Protein AF-A0A0U2P4V0-F1 (afdb_monomer)

Structure (mmCIF, N/CA/C/O backbone):
data_AF-A0A0U2P4V0-F1
#
_entry.id   AF-A0A0U2P4V0-F1
#
loop_
_atom_site.group_PDB
_atom_site.id
_atom_site.type_symbol
_atom_site.label_atom_id
_atom_site.label_alt_id
_atom_site.label_comp_id
_atom_site.label_asym_id
_atom_site.label_entity_id
_atom_site.label_seq_id
_atom_site.pdbx_PDB_ins_code
_atom_site.Cartn_x
_atom_site.Cartn_y
_atom_site.Cartn_z
_atom_site.occupancy
_atom_site.B_iso_or_equiv
_atom_site.auth_seq_id
_atom_site.auth_comp_id
_atom_site.auth_asym_id
_atom_site.auth_atom_id
_atom_site.pdbx_PDB_model_num
ATOM 1 N N . MET A 1 1 ? -5.684 -19.563 9.524 1.00 53.50 1 MET A N 1
ATOM 2 C CA . MET A 1 1 ? -5.231 -19.656 8.116 1.00 53.50 1 MET A CA 1
ATOM 3 C C . MET A 1 1 ? -5.625 -18.441 7.272 1.00 53.50 1 MET A C 1
ATOM 5 O O . MET A 1 1 ? -4.747 -17.928 6.598 1.00 53.50 1 MET A O 1
ATOM 9 N N . GLY A 1 2 ? -6.859 -17.916 7.355 1.00 62.72 2 GLY A N 1
ATOM 10 C CA . GLY A 1 2 ? -7.307 -16.771 6.532 1.00 62.72 2 GLY A CA 1
ATOM 11 C C . GLY A 1 2 ? -6.421 -15.515 6.586 1.00 62.72 2 GLY A C 1
ATOM 12 O O . GLY A 1 2 ? -6.009 -15.028 5.543 1.00 62.72 2 GLY A O 1
ATOM 13 N N . ASN A 1 3 ? -6.034 -15.038 7.777 1.00 75.50 3 ASN A N 1
ATOM 14 C CA . ASN A 1 3 ? -5.228 -13.809 7.895 1.00 75.50 3 ASN A CA 1
ATOM 15 C C . ASN A 1 3 ? -3.826 -13.910 7.274 1.00 75.50 3 ASN A C 1
ATOM 17 O O . ASN A 1 3 ? -3.293 -12.904 6.823 1.00 75.50 3 ASN A O 1
ATOM 21 N N . PHE A 1 4 ? -3.230 -15.105 7.235 1.00 82.06 4 PHE A N 1
ATOM 22 C CA . PHE A 1 4 ? -1.896 -15.286 6.658 1.00 82.06 4 PHE A CA 1
ATOM 23 C C . PHE A 1 4 ? -1.930 -15.189 5.130 1.00 82.06 4 PHE A C 1
ATOM 25 O O . PHE A 1 4 ? -1.082 -14.531 4.537 1.00 82.06 4 PHE A O 1
ATOM 32 N N . LEU A 1 5 ? -2.953 -15.781 4.503 1.00 86.56 5 LEU A N 1
ATOM 33 C CA . LEU A 1 5 ? -3.157 -15.692 3.057 1.00 86.56 5 LEU A CA 1
ATOM 34 C C . LEU A 1 5 ? -3.356 -14.234 2.617 1.00 86.56 5 LEU A C 1
ATOM 36 O O . LEU A 1 5 ? -2.804 -13.820 1.605 1.00 86.56 5 LEU A O 1
ATOM 40 N N . LEU A 1 6 ? -4.091 -13.446 3.410 1.00 87.75 6 LEU A N 1
ATOM 41 C CA . LEU A 1 6 ? -4.338 -12.037 3.106 1.00 87.75 6 LEU A CA 1
ATOM 42 C C . LEU A 1 6 ? -3.050 -11.206 3.092 1.00 87.75 6 LEU A C 1
ATOM 44 O O . LEU A 1 6 ? -2.845 -10.393 2.190 1.00 87.75 6 LEU A O 1
ATOM 48 N N . ILE A 1 7 ? -2.177 -11.435 4.075 1.00 88.19 7 ILE A N 1
ATOM 49 C CA . ILE A 1 7 ? -0.869 -10.779 4.150 1.00 88.19 7 ILE A CA 1
ATOM 50 C C . ILE A 1 7 ? -0.006 -11.210 2.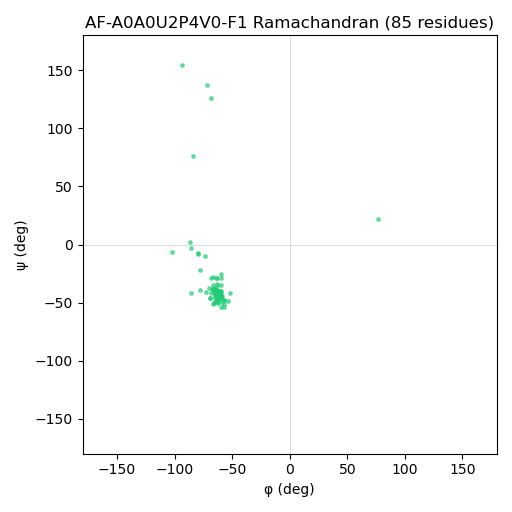963 1.00 88.19 7 ILE A C 1
ATOM 52 O O . ILE A 1 7 ? 0.569 -10.357 2.295 1.00 88.19 7 ILE A O 1
ATOM 56 N N . LEU A 1 8 ? 0.029 -12.512 2.658 1.00 92.75 8 LEU A N 1
ATOM 57 C CA . LEU A 1 8 ? 0.802 -13.051 1.541 1.00 92.75 8 LEU A CA 1
ATOM 58 C C . LEU A 1 8 ? 0.394 -12.410 0.208 1.00 92.75 8 LEU A C 1
ATOM 60 O O . LEU A 1 8 ? 1.256 -11.963 -0.541 1.00 92.75 8 LEU A O 1
ATOM 64 N N . VAL A 1 9 ? -0.910 -12.321 -0.068 1.00 94.12 9 VAL A N 1
ATOM 65 C CA . VAL A 1 9 ? -1.428 -11.677 -1.285 1.00 94.12 9 VAL A CA 1
ATOM 66 C C . VAL A 1 9 ? -1.019 -10.204 -1.333 1.00 94.12 9 VAL A C 1
ATOM 68 O O . VAL A 1 9 ? -0.521 -9.753 -2.360 1.00 94.12 9 VAL A O 1
ATOM 71 N N . GLY A 1 10 ? -1.130 -9.473 -0.218 1.00 93.00 10 GLY A N 1
ATOM 72 C CA . GLY A 1 10 ? -0.661 -8.086 -0.138 1.00 93.00 10 GLY A CA 1
ATOM 73 C C . GLY A 1 10 ? 0.833 -7.945 -0.449 1.00 93.00 10 GLY A C 1
ATOM 74 O O . GLY A 1 10 ? 1.219 -7.084 -1.237 1.00 93.00 10 GLY A O 1
ATOM 75 N N . CYS A 1 11 ? 1.671 -8.829 0.101 1.00 93.88 11 CYS A N 1
ATOM 76 C CA . CYS A 1 11 ? 3.106 -8.859 -0.186 1.00 93.88 11 CYS A CA 1
ATOM 77 C C . CYS A 1 11 ? 3.397 -9.150 -1.663 1.00 93.88 11 CYS A C 1
ATOM 79 O O . CYS A 1 11 ? 4.247 -8.489 -2.249 1.00 93.88 11 CYS A O 1
ATOM 81 N N . VAL A 1 12 ? 2.687 -10.101 -2.280 1.00 96.44 12 VAL A N 1
ATOM 82 C CA . VAL A 1 12 ? 2.854 -10.426 -3.706 1.00 96.44 12 VAL A CA 1
ATOM 83 C C . VAL A 1 12 ? 2.509 -9.223 -4.585 1.00 96.44 12 VAL A C 1
ATOM 85 O O . VAL A 1 12 ? 3.282 -8.890 -5.479 1.00 96.44 12 VAL A O 1
ATOM 88 N N . ILE A 1 13 ? 1.398 -8.533 -4.308 1.00 96.06 13 ILE A N 1
ATOM 89 C CA . ILE A 1 13 ? 1.006 -7.329 -5.057 1.00 96.06 13 ILE A CA 1
ATOM 90 C C . ILE A 1 13 ? 2.072 -6.230 -4.895 1.00 96.06 13 ILE A C 1
ATOM 92 O O . ILE A 1 13 ? 2.459 -5.605 -5.879 1.00 96.06 13 ILE A O 1
ATOM 96 N N . PHE A 1 14 ? 2.598 -6.023 -3.683 1.00 93.94 14 PHE A N 1
ATOM 97 C CA . PHE A 1 14 ? 3.648 -5.028 -3.445 1.00 93.94 14 PHE A CA 1
ATOM 98 C C . PHE A 1 14 ? 4.961 -5.361 -4.173 1.00 93.94 14 PHE A C 1
ATOM 100 O O . PHE A 1 14 ? 5.580 -4.482 -4.767 1.00 93.94 14 PHE A O 1
ATOM 107 N N . ILE A 1 15 ? 5.374 -6.632 -4.183 1.00 94.56 15 ILE A N 1
ATOM 108 C CA . ILE A 1 15 ? 6.565 -7.081 -4.922 1.00 94.56 15 ILE A CA 1
ATOM 109 C C . ILE A 1 15 ? 6.380 -6.868 -6.428 1.00 94.56 15 ILE A C 1
ATOM 111 O O . ILE A 1 15 ? 7.306 -6.402 -7.091 1.00 94.56 15 ILE A O 1
ATOM 115 N N . LEU A 1 16 ? 5.193 -7.164 -6.970 1.00 95.81 16 LEU A N 1
ATOM 116 C CA . LEU A 1 16 ? 4.879 -6.897 -8.376 1.00 95.81 16 LEU A CA 1
ATOM 117 C C . LEU A 1 16 ? 4.971 -5.403 -8.700 1.00 95.81 16 LEU A C 1
ATOM 119 O O . LEU A 1 16 ? 5.562 -5.052 -9.716 1.00 95.81 16 LEU A O 1
ATOM 123 N N . PHE A 1 17 ? 4.460 -4.536 -7.820 1.00 95.94 17 PHE A N 1
ATOM 124 C CA . PHE A 1 17 ? 4.586 -3.084 -7.968 1.00 95.94 17 PHE A CA 1
ATOM 125 C C . PHE A 1 17 ? 6.056 -2.656 -8.071 1.00 95.94 17 PHE A C 1
ATOM 127 O O . PHE A 1 17 ? 6.434 -2.016 -9.049 1.00 95.94 17 PHE A O 1
ATOM 134 N N . VAL A 1 18 ? 6.892 -3.061 -7.108 1.00 93.50 18 VAL A N 1
ATOM 135 C CA . VAL A 1 18 ? 8.326 -2.721 -7.090 1.00 93.50 18 VAL A CA 1
ATOM 136 C C . VAL A 1 18 ? 9.038 -3.261 -8.331 1.00 93.50 18 VAL A C 1
ATOM 138 O O . VAL A 1 18 ? 9.867 -2.572 -8.915 1.00 93.50 18 VAL A O 1
ATOM 141 N N . THR A 1 19 ? 8.689 -4.474 -8.765 1.00 94.25 19 THR A N 1
ATOM 142 C CA . THR A 1 19 ? 9.283 -5.107 -9.949 1.00 94.25 19 THR A CA 1
ATOM 143 C C . THR A 1 19 ? 8.942 -4.330 -11.219 1.00 94.25 19 THR A C 1
ATOM 145 O O . THR A 1 19 ? 9.836 -4.003 -11.993 1.00 94.25 19 THR A O 1
ATOM 148 N N . PHE A 1 20 ? 7.666 -3.998 -11.433 1.00 95.19 20 PHE A N 1
ATOM 149 C CA . PHE A 1 20 ? 7.246 -3.218 -12.599 1.00 95.19 20 PHE A CA 1
ATOM 150 C C . PHE A 1 20 ? 7.849 -1.822 -12.608 1.00 95.19 20 PHE A C 1
ATOM 152 O O . PHE A 1 20 ? 8.311 -1.381 -13.657 1.00 95.19 20 PHE A O 1
ATOM 159 N N . LEU A 1 21 ? 7.926 -1.178 -11.444 1.00 93.69 21 LEU A N 1
ATOM 160 C CA . LEU A 1 21 ? 8.563 0.123 -11.323 1.00 93.69 21 LEU A CA 1
ATOM 161 C C . LEU A 1 21 ? 10.062 0.054 -11.663 1.00 93.69 21 LEU A C 1
ATOM 163 O O . LEU A 1 21 ? 10.547 0.863 -12.443 1.00 93.69 21 LEU A O 1
ATOM 167 N N . HIS A 1 22 ? 10.783 -0.953 -11.159 1.00 93.69 22 HIS A N 1
ATOM 168 C CA . HIS A 1 22 ? 12.213 -1.129 -11.437 1.00 93.69 22 HIS A CA 1
ATOM 169 C C . HIS A 1 22 ? 12.518 -1.377 -12.924 1.00 93.69 22 HIS A C 1
ATOM 171 O O . HIS A 1 22 ? 13.544 -0.930 -13.430 1.00 93.69 22 HIS A O 1
ATOM 177 N N . PHE A 1 23 ? 11.631 -2.073 -13.641 1.00 94.81 23 PHE A N 1
ATOM 178 C CA . PHE A 1 23 ? 11.781 -2.322 -15.079 1.00 94.81 23 PHE A CA 1
ATOM 179 C C . PHE A 1 23 ? 11.208 -1.205 -15.974 1.00 94.81 23 PHE A C 1
ATOM 181 O O . PHE A 1 23 ? 11.262 -1.341 -17.196 1.00 94.81 23 PHE A O 1
ATOM 188 N N . GLY A 1 24 ? 10.680 -0.114 -15.403 1.00 91.75 24 GLY A N 1
ATOM 189 C CA . GLY A 1 24 ? 10.144 1.027 -16.158 1.00 91.75 24 GLY A CA 1
ATOM 190 C C . GLY A 1 24 ? 8.760 0.798 -16.782 1.00 91.75 24 GLY A C 1
ATOM 191 O O . GLY A 1 24 ? 8.398 1.458 -17.754 1.00 91.75 24 GLY A O 1
ATOM 192 N N . TYR A 1 25 ? 7.980 -0.152 -16.259 1.00 94.88 25 TYR A N 1
ATOM 193 C CA . TYR A 1 25 ? 6.591 -0.384 -16.663 1.00 94.88 25 TYR A CA 1
ATOM 194 C C . TYR A 1 25 ? 5.651 0.560 -15.893 1.00 94.88 25 TYR A C 1
ATOM 196 O O . TYR A 1 25 ? 4.992 0.171 -14.924 1.00 94.88 25 TYR A O 1
ATOM 204 N N . ASP A 1 26 ? 5.624 1.835 -16.291 1.00 90.62 26 ASP A N 1
ATOM 205 C CA . ASP A 1 26 ? 4.932 2.909 -15.560 1.00 90.62 26 ASP A CA 1
ATOM 206 C C . ASP A 1 26 ? 3.420 2.674 -15.427 1.00 90.62 26 ASP A C 1
ATOM 208 O O . ASP A 1 26 ? 2.844 2.848 -14.351 1.00 90.62 26 ASP A O 1
ATOM 212 N N . ILE A 1 27 ? 2.759 2.242 -16.5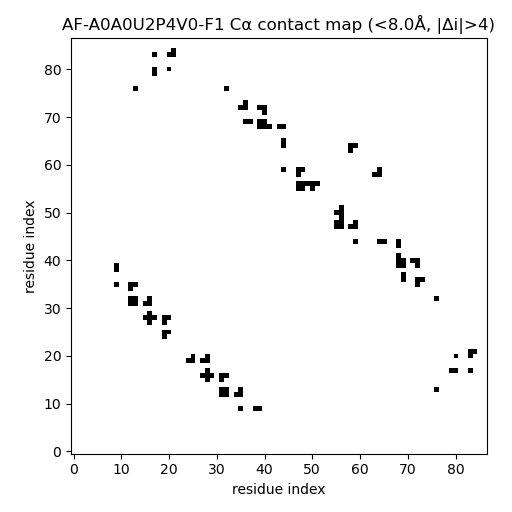04 1.00 94.75 27 ILE A N 1
ATOM 213 C CA . ILE A 1 27 ? 1.303 2.039 -16.505 1.00 94.75 27 ILE A CA 1
ATOM 214 C C . ILE A 1 27 ? 0.944 0.841 -15.621 1.00 94.75 27 ILE A C 1
ATOM 216 O O . ILE A 1 27 ? 0.034 0.918 -14.794 1.00 94.75 27 ILE A O 1
ATOM 220 N N . GLU A 1 28 ? 1.671 -0.263 -15.762 1.00 95.19 28 GLU A N 1
ATOM 221 C CA . GLU A 1 28 ? 1.469 -1.487 -14.998 1.00 95.19 28 GLU A CA 1
ATOM 222 C C . GLU A 1 28 ? 1.751 -1.259 -13.513 1.00 95.19 28 GLU A C 1
ATOM 224 O O . GLU A 1 28 ? 0.969 -1.698 -12.667 1.00 95.19 28 GLU A O 1
ATOM 229 N N . SER A 1 29 ? 2.821 -0.530 -13.181 1.00 93.31 29 SER A N 1
ATOM 230 C CA . SER A 1 29 ? 3.137 -0.181 -11.795 1.00 93.31 29 SER A CA 1
ATOM 231 C C . SER A 1 29 ? 2.026 0.667 -11.167 1.00 93.31 29 SER A C 1
ATOM 233 O O . SER A 1 29 ? 1.605 0.380 -10.045 1.00 93.31 29 SER A O 1
ATOM 235 N N . LEU A 1 30 ? 1.451 1.623 -11.906 1.00 94.19 30 LEU A N 1
ATOM 236 C CA . LEU A 1 30 ? 0.328 2.437 -11.439 1.00 94.19 30 LEU A CA 1
ATOM 237 C C . LEU A 1 30 ? -0.939 1.598 -11.212 1.00 94.19 30 LEU A C 1
ATOM 239 O O . LEU A 1 30 ? -1.616 1.757 -10.192 1.00 94.19 30 LEU A O 1
ATOM 243 N N . VAL A 1 31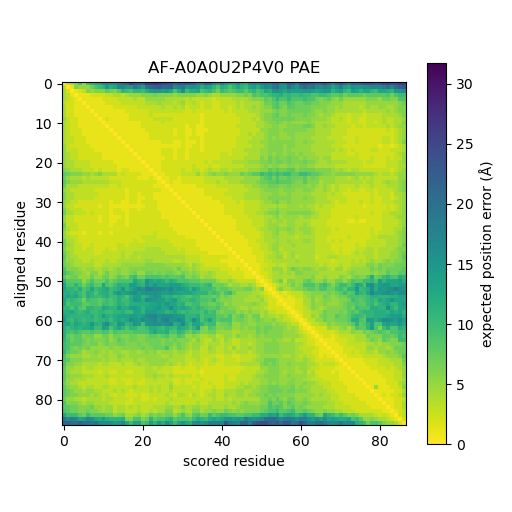 ? -1.243 0.663 -12.118 1.00 96.56 31 VAL A N 1
ATOM 244 C CA . VAL A 1 31 ? -2.378 -0.263 -11.964 1.00 96.56 31 VAL A CA 1
ATOM 245 C C . VAL A 1 31 ? -2.194 -1.150 -10.732 1.00 96.56 31 VAL A C 1
ATOM 247 O O . VAL A 1 31 ? -3.110 -1.262 -9.912 1.00 96.56 31 VAL A O 1
ATOM 250 N N . VAL A 1 32 ? -1.013 -1.750 -10.556 1.00 96.25 32 VAL A N 1
ATOM 251 C CA . VAL A 1 32 ? -0.724 -2.619 -9.404 1.00 96.25 32 VAL A CA 1
ATOM 252 C C . VAL A 1 32 ? -0.731 -1.828 -8.094 1.00 96.25 32 VAL A C 1
ATOM 254 O O . VAL A 1 32 ? -1.276 -2.312 -7.101 1.00 96.25 32 VAL A O 1
ATOM 257 N N . ALA A 1 33 ? -0.221 -0.594 -8.086 1.00 94.06 33 ALA A N 1
ATOM 258 C CA . ALA A 1 33 ? -0.314 0.307 -6.939 1.00 94.06 33 ALA A CA 1
ATOM 259 C C . ALA A 1 33 ? -1.774 0.598 -6.554 1.00 94.06 33 ALA A C 1
ATOM 261 O O . ALA A 1 33 ? -2.132 0.519 -5.377 1.00 94.06 33 ALA A O 1
ATOM 262 N N . GLY A 1 34 ? -2.640 0.867 -7.536 1.00 95.06 34 GLY A N 1
ATOM 263 C CA . G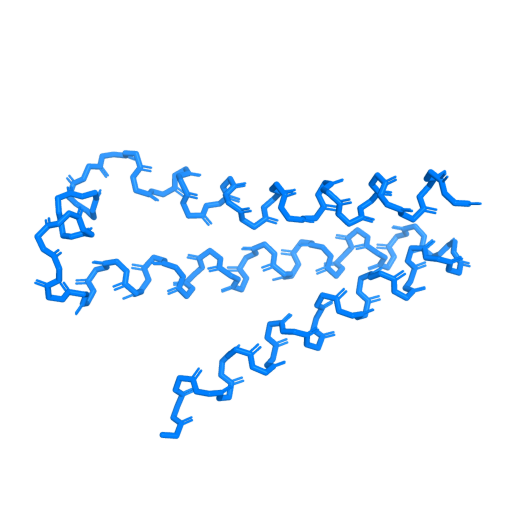LY A 1 34 ? -4.074 1.054 -7.307 1.00 95.06 34 GLY A CA 1
ATOM 264 C C . GLY A 1 34 ? -4.736 -0.184 -6.695 1.00 95.06 34 GLY A C 1
ATOM 265 O O . GLY A 1 34 ? -5.456 -0.073 -5.699 1.00 95.06 34 GLY A O 1
ATOM 266 N N . ILE A 1 35 ? -4.439 -1.372 -7.235 1.00 95.88 35 ILE A N 1
ATOM 267 C CA . 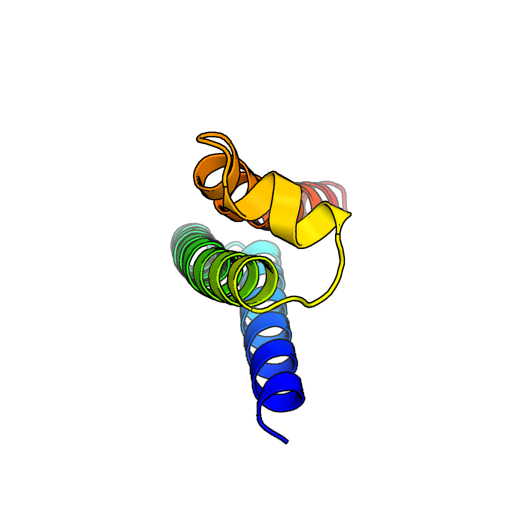ILE A 1 35 ? -4.926 -2.652 -6.696 1.00 95.88 35 ILE A CA 1
ATOM 268 C C . ILE A 1 35 ? -4.447 -2.841 -5.253 1.00 95.88 35 ILE A C 1
ATOM 270 O O . ILE A 1 35 ? -5.252 -3.175 -4.384 1.00 95.88 35 ILE A O 1
ATOM 274 N N . PHE A 1 36 ? -3.166 -2.586 -4.973 1.00 95.50 36 PHE A N 1
ATOM 275 C CA . PHE A 1 36 ? -2.598 -2.697 -3.631 1.00 95.50 36 PHE A CA 1
ATOM 276 C C . PHE A 1 36 ? -3.295 -1.777 -2.628 1.00 95.50 36 PHE A C 1
ATOM 278 O O . PHE A 1 36 ? -3.615 -2.212 -1.519 1.00 95.50 36 PHE A O 1
ATOM 285 N N . ILE A 1 37 ? -3.539 -0.519 -3.010 1.00 94.19 37 ILE A N 1
ATOM 286 C CA . ILE A 1 37 ? -4.198 0.473 -2.157 1.00 94.19 37 ILE A CA 1
ATOM 287 C C . ILE A 1 37 ? -5.616 0.026 -1.821 1.00 94.19 37 ILE A C 1
ATOM 289 O O . ILE A 1 37 ? -5.972 0.005 -0.645 1.00 94.19 37 ILE A O 1
ATOM 293 N N . LEU A 1 38 ? -6.407 -0.369 -2.822 1.00 93.56 38 LEU A N 1
ATOM 294 C CA . LEU A 1 38 ? -7.788 -0.808 -2.610 1.00 93.56 38 LEU A CA 1
ATOM 295 C C . LEU A 1 38 ? -7.853 -2.081 -1.761 1.00 93.56 38 LEU A C 1
ATOM 297 O O . LEU A 1 38 ? -8.577 -2.115 -0.765 1.00 93.56 38 LEU A O 1
ATOM 301 N N . TYR A 1 39 ? -7.045 -3.084 -2.111 1.00 94.00 39 TYR A N 1
ATOM 302 C CA . TYR A 1 39 ? -6.947 -4.344 -1.378 1.00 94.00 39 TYR A CA 1
ATOM 303 C C . TYR A 1 39 ? -6.571 -4.111 0.091 1.00 94.00 39 TYR A C 1
ATOM 305 O O . TYR A 1 39 ? -7.251 -4.561 1.015 1.00 94.00 39 TYR A O 1
ATOM 313 N N . SER A 1 40 ? -5.505 -3.346 0.328 1.00 92.19 40 SER A N 1
ATOM 314 C CA . SER A 1 40 ? -5.027 -3.064 1.680 1.00 92.19 40 SER A CA 1
ATOM 315 C C . SER A 1 40 ? -6.024 -2.222 2.470 1.00 92.19 40 SER A C 1
ATOM 317 O O . SER A 1 40 ? -6.251 -2.504 3.645 1.00 92.19 40 SER A O 1
ATOM 319 N N . ALA A 1 41 ? -6.657 -1.225 1.845 1.00 89.88 41 ALA A N 1
ATOM 320 C CA . ALA A 1 41 ? -7.640 -0.374 2.504 1.00 89.88 41 ALA A CA 1
ATOM 321 C C . ALA A 1 41 ? -8.863 -1.169 2.972 1.00 89.88 41 ALA A C 1
ATOM 323 O O . ALA A 1 41 ? -9.302 -0.994 4.111 1.00 89.88 41 ALA A O 1
ATOM 324 N N . GLU A 1 42 ? -9.381 -2.081 2.144 1.00 90.56 42 GLU A N 1
ATOM 325 C CA . GLU A 1 42 ? -10.486 -2.963 2.527 1.00 90.56 42 GLU A CA 1
ATOM 326 C C . GLU A 1 42 ? -10.113 -3.831 3.737 1.00 90.56 42 GLU A C 1
ATOM 328 O O . GLU A 1 42 ? -10.869 -3.929 4.710 1.00 90.56 42 GLU A O 1
ATOM 333 N N . HIS A 1 43 ? -8.922 -4.433 3.721 1.00 89.00 43 HIS A N 1
ATOM 334 C CA . HIS A 1 43 ? -8.477 -5.287 4.819 1.00 89.00 43 HIS A CA 1
ATOM 335 C C . HIS A 1 43 ? -8.172 -4.514 6.101 1.00 89.00 43 HIS A C 1
ATOM 337 O O . HIS A 1 43 ? -8.522 -4.989 7.182 1.00 89.00 43 HIS A O 1
ATOM 343 N N . ILE A 1 44 ? -7.598 -3.315 6.005 1.00 87.06 44 ILE A N 1
ATOM 344 C CA . ILE A 1 44 ? -7.375 -2.423 7.149 1.00 87.06 44 ILE A CA 1
ATOM 345 C C . ILE A 1 44 ? -8.718 -1.986 7.751 1.00 87.06 44 ILE A C 1
ATOM 347 O O . ILE A 1 44 ? -8.901 -2.047 8.968 1.00 87.06 44 ILE A O 1
ATOM 351 N N . PHE A 1 45 ? 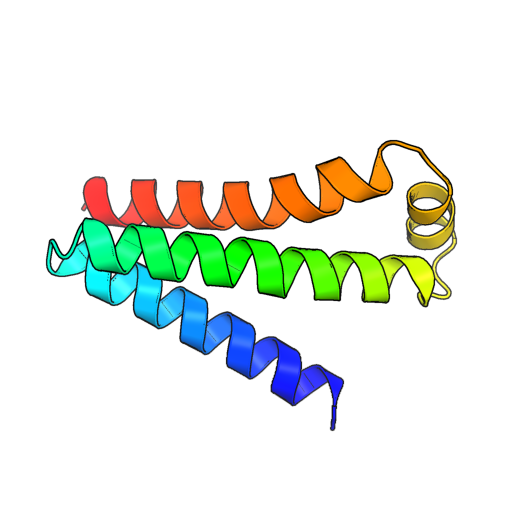-9.690 -1.626 6.910 1.00 86.00 45 PHE A N 1
ATOM 352 C CA . PHE A 1 45 ? -11.036 -1.257 7.346 1.00 86.00 45 PHE A CA 1
ATOM 353 C C . PHE A 1 45 ? -11.746 -2.416 8.069 1.00 86.00 45 PHE A C 1
ATOM 355 O O . PHE A 1 45 ? -12.320 -2.259 9.156 1.00 86.00 45 PHE A O 1
ATOM 362 N N . ASN A 1 46 ? -11.663 -3.619 7.500 1.00 85.19 46 ASN A N 1
ATOM 363 C CA . ASN A 1 46 ? -12.209 -4.834 8.101 1.00 85.19 46 ASN A CA 1
ATOM 364 C C . ASN A 1 46 ? -11.477 -5.226 9.394 1.00 85.19 46 ASN A C 1
ATOM 366 O O . ASN A 1 46 ? -12.104 -5.714 10.335 1.00 85.19 46 ASN A O 1
ATOM 370 N N . PHE A 1 47 ? -10.167 -4.989 9.472 1.00 84.38 47 PHE A N 1
ATOM 371 C CA . PHE A 1 47 ? -9.384 -5.232 10.678 1.00 84.38 47 PHE A CA 1
ATOM 372 C C . PHE A 1 47 ? -9.811 -4.300 11.813 1.00 84.38 47 PHE A C 1
ATOM 374 O O . PHE A 1 47 ? -10.123 -4.775 12.904 1.00 84.38 47 PHE A O 1
ATOM 381 N N . PHE A 1 48 ? -9.892 -2.989 11.570 1.00 81.62 48 PHE A N 1
ATOM 382 C CA . PHE A 1 48 ? -10.264 -2.030 12.612 1.00 81.62 48 PHE A CA 1
ATOM 383 C C . PHE A 1 48 ? -11.700 -2.206 13.104 1.00 81.62 48 PHE A C 1
ATOM 385 O O . PHE A 1 48 ? -11.936 -2.123 14.308 1.00 81.62 48 PHE A O 1
ATOM 392 N N . SER A 1 49 ? -12.645 -2.514 12.211 1.00 79.12 49 SER A N 1
ATOM 393 C CA . SER A 1 49 ? -14.044 -2.762 12.593 1.00 79.12 49 SER A CA 1
ATOM 394 C C . SER A 1 49 ? -14.240 -4.033 13.431 1.00 79.12 49 SER A C 1
ATOM 396 O O . SER A 1 49 ? -15.161 -4.092 14.246 1.00 79.12 49 SER A O 1
ATOM 398 N N . ARG A 1 50 ? -13.375 -5.043 13.268 1.00 83.06 50 ARG A N 1
ATOM 399 C CA . ARG A 1 50 ? -13.461 -6.333 13.980 1.00 83.06 50 ARG A CA 1
ATOM 400 C C . ARG A 1 50 ? -12.479 -6.468 15.145 1.00 83.06 50 ARG A C 1
ATOM 402 O O . ARG A 1 50 ? -12.530 -7.460 15.869 1.00 83.06 50 ARG A O 1
ATOM 409 N N . SER A 1 51 ? -11.581 -5.505 15.329 1.00 79.94 51 SER A N 1
ATOM 410 C CA . SER A 1 51 ? -10.555 -5.565 16.366 1.00 79.94 51 SER A CA 1
ATOM 411 C C . SER A 1 51 ? -11.145 -5.364 17.765 1.00 79.94 51 SER A C 1
ATOM 413 O O . SER A 1 51 ? -11.971 -4.482 18.003 1.00 79.94 51 SER A O 1
ATOM 415 N N . SER A 1 52 ? -10.681 -6.166 18.725 1.00 79.12 52 SER A N 1
ATOM 416 C CA . SER A 1 52 ? -11.006 -6.014 20.149 1.00 79.12 52 SER A CA 1
ATOM 417 C C . SER A 1 52 ? -10.187 -4.914 20.836 1.00 79.12 52 SER A C 1
ATOM 419 O O . SER A 1 52 ? -10.474 -4.552 21.979 1.00 79.12 52 SER A O 1
ATOM 421 N N . PHE A 1 53 ? -9.186 -4.346 20.155 1.00 80.31 53 PHE A N 1
ATOM 422 C CA . PHE A 1 53 ? -8.377 -3.258 20.695 1.00 80.31 53 PHE A CA 1
ATOM 423 C C . PHE A 1 53 ? -9.199 -1.972 20.833 1.00 80.31 53 PHE A C 1
ATOM 425 O O . PHE A 1 53 ? -9.747 -1.463 19.856 1.00 80.31 53 PHE A O 1
ATOM 432 N N . LYS A 1 54 ? -9.214 -1.389 22.042 1.00 79.12 54 LYS A N 1
ATOM 433 C CA . LYS A 1 54 ? -9.930 -0.131 22.337 1.00 79.12 54 LYS A CA 1
ATOM 434 C C . LYS A 1 54 ? -9.578 1.001 21.366 1.00 79.12 54 LYS A C 1
ATOM 436 O O . LYS A 1 54 ? -10.475 1.709 20.926 1.00 79.12 54 LYS A O 1
ATOM 441 N N . VAL A 1 55 ? -8.299 1.150 21.016 1.00 76.31 55 VAL A N 1
ATOM 442 C CA . VAL A 1 55 ? -7.819 2.212 20.112 1.00 76.31 55 VAL A CA 1
ATOM 443 C C . VAL A 1 55 ? -8.305 1.989 18.677 1.00 76.31 55 VAL A C 1
ATOM 445 O O . VAL A 1 55 ? -8.849 2.902 18.066 1.00 76.31 55 VAL A O 1
ATOM 448 N N . ALA A 1 56 ? -8.191 0.762 18.160 1.00 73.69 56 ALA A N 1
ATOM 449 C CA . ALA A 1 56 ? -8.689 0.393 16.833 1.00 73.69 56 ALA A CA 1
ATOM 450 C C . ALA A 1 56 ? -10.206 0.611 16.711 1.00 73.69 56 ALA A C 1
ATOM 452 O O . ALA A 1 56 ? -10.689 1.184 15.734 1.00 73.69 56 ALA A O 1
ATOM 453 N N . LYS A 1 57 ? -10.950 0.220 17.749 1.00 74.00 57 LYS A N 1
ATOM 454 C CA . LYS A 1 57 ? -12.401 0.391 17.808 1.00 74.00 57 LYS A CA 1
ATOM 455 C C . LYS A 1 57 ? -12.807 1.865 17.889 1.00 74.00 57 LYS A C 1
ATOM 457 O O . LYS A 1 57 ? -13.766 2.253 17.226 1.00 74.00 57 LYS A O 1
ATOM 462 N N . LEU A 1 58 ? -12.057 2.688 18.630 1.00 76.38 58 LEU A N 1
ATOM 463 C CA . LEU A 1 58 ? -12.254 4.139 18.678 1.00 76.38 58 LEU A CA 1
ATOM 464 C C . LEU A 1 58 ? -12.105 4.753 17.282 1.00 76.38 58 LEU A C 1
ATOM 466 O O . LEU A 1 58 ? -13.000 5.465 16.840 1.00 76.38 58 LEU A O 1
ATOM 470 N N . ILE A 1 59 ? -11.026 4.414 16.567 1.00 74.44 59 ILE A N 1
ATOM 471 C CA . ILE A 1 59 ? -10.773 4.898 15.202 1.00 74.44 59 ILE A CA 1
ATOM 472 C C . ILE A 1 59 ? -11.893 4.456 14.257 1.00 74.44 59 ILE A C 1
ATOM 474 O O . ILE A 1 59 ? -12.376 5.277 13.478 1.00 74.44 59 ILE A O 1
ATOM 478 N N . SER A 1 60 ? -12.36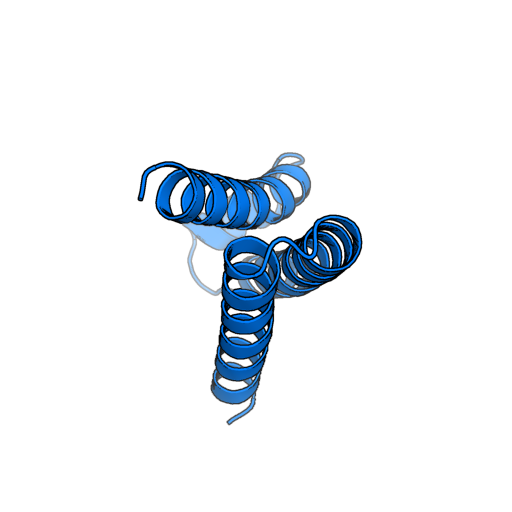6 3.209 14.371 1.00 75.25 60 SER A N 1
ATOM 479 C CA . SER A 1 60 ? -13.405 2.660 13.490 1.00 75.25 60 SER A CA 1
ATOM 480 C C . SER A 1 60 ? -14.733 3.433 13.514 1.00 75.25 60 SER A C 1
ATOM 482 O O . SER A 1 60 ? -15.438 3.460 12.506 1.00 75.25 60 SER A O 1
ATOM 484 N N . GLY A 1 61 ? -15.055 4.076 14.645 1.00 76.31 61 GLY A N 1
ATOM 485 C CA . GLY A 1 61 ? -16.263 4.885 14.828 1.00 76.31 61 GLY A CA 1
ATOM 486 C C . GLY A 1 61 ? -16.127 6.340 14.371 1.00 76.31 61 GLY A C 1
ATOM 487 O O . GLY A 1 61 ? -17.098 7.089 14.439 1.00 76.31 61 GLY A O 1
ATOM 488 N N . THR A 1 62 ? -14.942 6.761 13.920 1.00 82.12 62 THR A N 1
ATOM 489 C CA . THR A 1 62 ? -14.704 8.131 13.448 1.00 82.12 62 THR A CA 1
ATOM 490 C C . THR A 1 62 ? -14.878 8.254 11.937 1.00 82.12 62 THR A C 1
ATOM 492 O O . THR A 1 62 ? -14.636 7.314 11.180 1.00 82.12 62 THR A O 1
ATOM 495 N N . VAL A 1 63 ? -15.204 9.463 11.470 1.00 78.81 63 VAL A N 1
ATOM 496 C CA . VAL A 1 63 ? -15.217 9.803 10.033 1.00 78.81 63 VAL A CA 1
ATOM 497 C C . VAL A 1 63 ? -13.826 9.616 9.399 1.00 78.81 63 VAL A C 1
ATOM 499 O O . VAL A 1 63 ? -13.718 9.326 8.209 1.00 78.81 63 VAL A O 1
ATOM 502 N N . LEU A 1 64 ? -12.761 9.702 10.207 1.00 78.25 64 LEU A N 1
ATOM 503 C CA . LEU A 1 64 ? -11.368 9.543 9.780 1.00 78.25 64 LEU A CA 1
ATOM 504 C C . LEU A 1 64 ? -10.968 8.093 9.469 1.00 78.25 64 LEU A C 1
ATOM 506 O O . LEU A 1 64 ? -9.909 7.868 8.888 1.00 78.25 64 LEU A O 1
ATOM 510 N N . HIS A 1 65 ? -11.810 7.109 9.791 1.00 79.94 65 HIS A N 1
ATOM 511 C CA . HIS A 1 65 ? -11.514 5.697 9.556 1.00 79.94 65 HIS A CA 1
ATOM 512 C C . HIS A 1 65 ? -11.214 5.384 8.078 1.00 79.94 65 HIS A C 1
ATOM 514 O O . HIS A 1 65 ? -10.214 4.741 7.762 1.00 79.94 65 HIS A O 1
ATOM 520 N N . ARG A 1 66 ? -12.061 5.866 7.161 1.00 80.31 66 ARG A N 1
ATOM 521 C CA . ARG A 1 66 ? -11.921 5.637 5.713 1.00 80.31 66 ARG A CA 1
ATOM 522 C C . ARG A 1 66 ? -10.680 6.304 5.108 1.00 80.31 66 ARG A C 1
ATOM 524 O O . ARG A 1 66 ? -9.924 5.598 4.443 1.00 80.31 66 ARG A O 1
ATOM 531 N N . PRO A 1 67 ? -10.429 7.611 5.324 1.00 83.06 67 PRO A N 1
ATOM 532 C CA . PRO A 1 67 ? -9.227 8.238 4.788 1.00 83.06 67 PRO A CA 1
ATOM 533 C C . PRO A 1 67 ? -7.958 7.623 5.382 1.00 83.06 67 PRO A C 1
ATOM 535 O O . PRO A 1 67 ? -7.002 7.423 4.648 1.00 83.06 67 PRO A O 1
ATOM 538 N N . PHE A 1 68 ? -7.949 7.223 6.659 1.00 82.12 68 PHE A N 1
ATOM 539 C CA . PHE A 1 68 ? -6.783 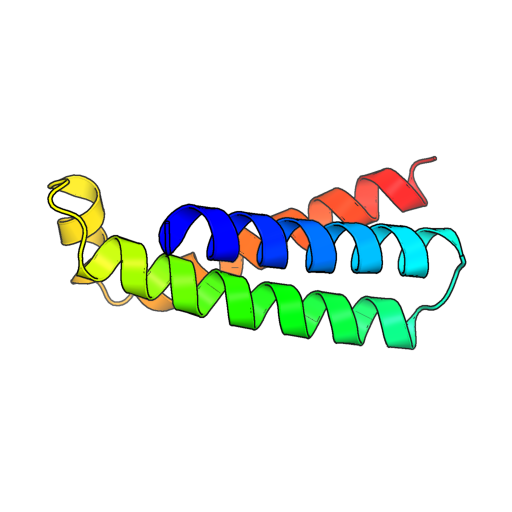6.556 7.244 1.00 82.12 68 PHE A CA 1
ATOM 540 C C . PHE A 1 68 ? -6.481 5.204 6.578 1.00 82.12 68 PHE A C 1
ATOM 542 O O . PHE A 1 68 ? -5.329 4.925 6.244 1.00 82.12 68 PHE A O 1
ATOM 549 N N . ALA A 1 6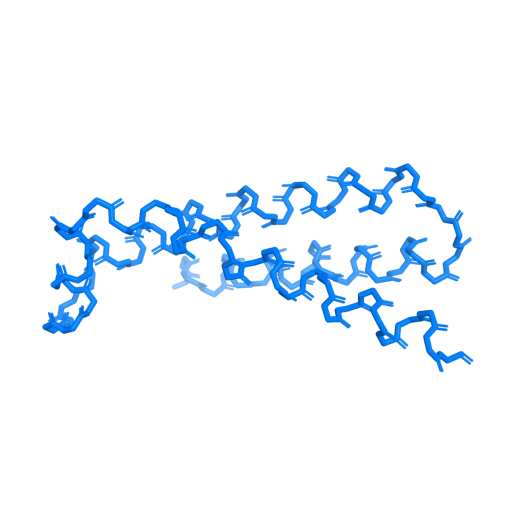9 ? -7.512 4.388 6.334 1.00 84.44 69 ALA A N 1
ATOM 550 C CA . ALA A 1 69 ? -7.361 3.091 5.676 1.00 84.44 69 ALA A CA 1
ATOM 551 C C . ALA A 1 69 ? -6.833 3.201 4.234 1.00 84.44 69 ALA A C 1
ATOM 553 O O . ALA A 1 69 ? -6.152 2.290 3.779 1.00 84.44 69 ALA A O 1
ATOM 554 N N . LEU A 1 70 ? -7.104 4.311 3.538 1.00 86.50 70 LEU A N 1
ATOM 555 C CA . LEU A 1 70 ? -6.591 4.593 2.191 1.00 86.50 70 LEU A CA 1
ATOM 556 C C . LEU A 1 70 ? -5.203 5.249 2.199 1.00 86.50 70 LEU A C 1
ATOM 558 O O . LEU A 1 70 ? -4.340 4.878 1.406 1.00 86.50 70 LEU A O 1
ATOM 562 N N . CYS A 1 71 ? -4.965 6.207 3.098 1.00 88.62 71 CYS A N 1
ATOM 563 C CA . CYS A 1 71 ? -3.696 6.933 3.162 1.00 88.62 71 CYS A CA 1
ATOM 564 C C . CYS A 1 71 ? -2.533 6.024 3.561 1.00 88.62 71 CYS A C 1
ATOM 566 O O . CYS A 1 71 ? -1.434 6.180 3.040 1.00 88.62 71 CYS A O 1
ATOM 568 N N . PHE A 1 72 ? -2.759 5.068 4.464 1.00 87.75 72 PHE A N 1
ATOM 569 C CA . PHE A 1 72 ? -1.696 4.176 4.923 1.00 87.75 72 PHE A CA 1
ATOM 570 C C . PHE A 1 72 ? -1.054 3.348 3.790 1.00 87.75 72 PHE A C 1
ATOM 572 O O . PHE A 1 72 ? 0.163 3.430 3.621 1.00 87.75 72 PHE A O 1
ATOM 579 N N . PRO A 1 73 ? -1.806 2.596 2.964 1.00 90.75 73 PRO A N 1
ATOM 580 C CA . PRO A 1 73 ? -1.210 1.877 1.843 1.00 90.75 73 PRO A CA 1
ATOM 581 C C . PRO A 1 73 ? -0.690 2.803 0.735 1.00 90.75 73 PRO A C 1
ATOM 583 O O . PRO A 1 73 ? 0.300 2.460 0.094 1.00 90.75 73 PRO A O 1
ATOM 586 N N . ALA A 1 74 ? -1.279 3.989 0.540 1.00 89.81 74 ALA A N 1
ATOM 587 C CA . ALA A 1 74 ? -0.744 4.976 -0.401 1.00 89.81 74 ALA A CA 1
ATOM 588 C C . ALA A 1 74 ? 0.652 5.480 0.016 1.00 89.81 74 ALA A C 1
ATOM 590 O O . ALA A 1 74 ? 1.536 5.617 -0.828 1.00 89.81 74 ALA A O 1
ATOM 591 N N . LEU A 1 75 ? 0.886 5.684 1.318 1.00 92.19 75 LEU A N 1
ATOM 592 C CA . LEU A 1 75 ? 2.210 6.024 1.847 1.00 92.19 75 LEU A CA 1
ATOM 593 C C . LEU A 1 75 ? 3.231 4.905 1.606 1.00 92.19 75 LEU A C 1
ATOM 595 O O . LEU A 1 75 ? 4.372 5.199 1.263 1.00 92.19 75 LEU A O 1
ATOM 599 N N . LEU A 1 76 ? 2.835 3.633 1.739 1.00 90.81 76 LEU A N 1
ATOM 600 C CA . LEU A 1 76 ? 3.722 2.497 1.450 1.00 90.81 76 LEU A CA 1
ATOM 601 C C . LEU A 1 76 ? 4.141 2.450 -0.023 1.00 90.81 76 LEU A C 1
ATOM 603 O O . LEU A 1 76 ? 5.312 2.214 -0.310 1.00 90.81 76 LEU A O 1
ATOM 607 N N . ILE A 1 77 ? 3.210 2.709 -0.944 1.00 92.50 77 ILE A N 1
ATOM 608 C CA . ILE A 1 77 ? 3.518 2.830 -2.375 1.00 92.50 77 ILE A CA 1
ATOM 609 C C . ILE A 1 77 ? 4.480 3.994 -2.626 1.00 92.50 77 ILE A C 1
ATOM 611 O O . ILE A 1 77 ? 5.485 3.806 -3.304 1.00 92.50 77 ILE A O 1
ATOM 615 N N . GLY A 1 78 ? 4.221 5.167 -2.039 1.00 89.50 78 GLY A N 1
ATOM 616 C CA . GLY A 1 78 ? 5.101 6.332 -2.175 1.00 89.50 78 GLY A CA 1
ATOM 617 C C . GLY A 1 78 ? 6.518 6.076 -1.652 1.00 89.50 78 GLY A C 1
ATOM 618 O O . GLY A 1 78 ? 7.491 6.453 -2.296 1.00 89.50 78 GLY A O 1
ATOM 619 N N . LEU A 1 79 ? 6.651 5.374 -0.523 1.00 89.62 79 LEU A N 1
ATOM 620 C CA . LEU A 1 79 ? 7.953 4.946 -0.005 1.00 89.62 79 LEU A CA 1
ATOM 621 C C . LEU A 1 79 ? 8.643 3.951 -0.942 1.00 89.62 79 LEU A C 1
ATOM 623 O O . LEU A 1 79 ? 9.833 4.096 -1.201 1.00 89.62 79 LEU A O 1
ATOM 627 N N . GLY A 1 80 ? 7.909 2.964 -1.464 1.00 88.00 80 GLY A N 1
ATOM 628 C CA . GLY A 1 80 ? 8.448 2.012 -2.437 1.00 88.00 80 GLY A CA 1
ATOM 629 C C . GLY A 1 80 ? 8.955 2.705 -3.701 1.00 88.00 80 GLY A C 1
ATOM 630 O O . GLY A 1 80 ? 10.032 2.378 -4.185 1.00 88.00 80 GLY A O 1
ATOM 631 N N . TYR A 1 81 ? 8.225 3.715 -4.173 1.00 90.31 81 TYR A N 1
ATOM 632 C CA . TYR A 1 81 ? 8.623 4.532 -5.312 1.00 90.31 81 TYR A CA 1
ATOM 633 C C . TYR A 1 81 ? 9.927 5.297 -5.061 1.00 90.31 81 TYR A C 1
ATOM 635 O O . TYR A 1 81 ? 10.872 5.166 -5.833 1.00 90.31 81 TYR A O 1
ATOM 643 N N . LEU A 1 82 ? 10.020 6.011 -3.933 1.00 91.31 82 LEU A N 1
ATOM 644 C CA . LEU A 1 82 ? 11.228 6.758 -3.559 1.00 91.31 82 LEU A CA 1
ATOM 645 C C . LEU A 1 82 ? 12.465 5.862 -3.419 1.00 91.31 82 LEU A C 1
ATOM 647 O O . LEU A 1 82 ? 13.572 6.296 -3.722 1.00 91.31 82 LEU A O 1
ATOM 651 N N . ILE A 1 83 ? 12.286 4.626 -2.944 1.00 89.19 83 ILE A N 1
ATOM 652 C CA . ILE A 1 83 ? 13.385 3.663 -2.819 1.00 89.19 83 ILE A CA 1
ATOM 653 C C . ILE A 1 83 ? 13.888 3.228 -4.197 1.00 89.19 83 ILE A C 1
ATOM 655 O O . ILE A 1 83 ? 15.093 3.116 -4.369 1.00 89.19 83 ILE A O 1
ATOM 659 N N . VAL A 1 84 ? 12.993 2.982 -5.156 1.00 87.12 84 VAL A N 1
ATOM 660 C CA . VAL A 1 84 ? 13.365 2.478 -6.489 1.00 87.12 84 VAL A CA 1
ATOM 661 C C . VAL A 1 84 ? 13.930 3.578 -7.386 1.00 87.12 84 VAL A C 1
ATOM 663 O O . VAL A 1 84 ? 14.883 3.325 -8.109 1.00 87.12 84 VAL A O 1
ATOM 666 N N . GLU A 1 85 ? 13.387 4.796 -7.344 1.00 79.31 85 GLU A N 1
ATOM 667 C CA . GLU A 1 85 ? 13.939 5.914 -8.129 1.00 79.31 85 GLU A CA 1
ATOM 668 C C . GLU A 1 85 ? 15.196 6.535 -7.510 1.00 79.31 85 GLU A C 1
ATOM 670 O O . GLU A 1 85 ? 15.966 7.204 -8.197 1.00 79.31 85 GLU A O 1
ATOM 675 N N . GLY A 1 86 ? 15.402 6.349 -6.205 1.00 70.31 86 GLY A N 1
ATOM 676 C CA . GLY A 1 86 ? 16.595 6.821 -5.505 1.00 70.31 86 GLY A CA 1
ATOM 677 C C . GLY A 1 86 ? 17.834 5.929 -5.676 1.00 70.31 86 GLY A C 1
ATOM 678 O O . GLY A 1 86 ? 18.902 6.315 -5.196 1.00 70.31 86 GLY A O 1
ATOM 679 N N . THR A 1 87 ? 17.698 4.753 -6.302 1.00 57.25 87 THR A N 1
ATOM 680 C CA . THR A 1 87 ? 18.774 3.780 -6.589 1.00 57.25 87 THR A CA 1
ATOM 681 C C . THR A 1 87 ? 19.189 3.804 -8.048 1.00 57.25 87 THR A C 1
ATOM 683 O O . THR A 1 87 ? 20.414 3.759 -8.299 1.00 57.25 87 THR A O 1
#

pLDDT: mean 86.79, std 8.8, range [53.5, 96.56]

Mean predicted aligned error: 5.03 Å

Organism: NCBI:txid43658

Secondary structure (DSSP, 8-state):
-HHHHHHHHHHHHHHHHHHHHHTT-HHHHHHHHHHHHHHHHHHHHHHHHH---HHHHHHHTSTTHHHHHHHHHHHHHHHHHHHHHT-

Foldseek 3Di:
DVVVVLVVVLVVLLVQLLVCLLVPVVVSNVVSLVVSLVSQLVVLLVCLCPDPDPVSVVLNPDPCSNVVSRVVSVVVSVVSNCVSVVD

Solvent-accessible surface area (backbone atoms only — not comparable to full-atom values): 4622 Å² total; per-residue (Å²): 114,71,71,60,54,54,52,51,52,52,52,51,41,51,50,50,21,54,51,29,49,71,74,66,36,62,70,61,18,52,51,37,44,51,51,43,24,55,55,46,17,54,50,45,48,54,44,26,68,68,41,88,46,70,67,41,39,55,44,50,76,39,87,60,35,62,59,50,28,42,49,56,42,47,49,53,50,52,52,55,47,53,57,59,77,71,106

Radius of gyration: 14.42 Å; Cα contacts (8 Å, |Δi|>4): 65; chains: 1; bounding box: 35×30×39 Å

Nearest PDB structures (foldseek):
  2lrl-assembly1_A  TM=5.701E-01  e=6.429E+00  Escherichia coli K-12
  3k1i-assembly2_B  TM=5.696E-01  e=4.864E+00  Helicobacter pylori 26695
  8xyv-assembly2_B  TM=5.166E-01  e=7.187E+00  synthetic construct
  3agt-assembly1_A  TM=4.423E-01  e=6.429E+00  Nitratidesulfovibrio vulgaris

Sequence (87 aa):
MGNFLLILVGCVIFILFVTFLHFGYDIESLVVAGIFILYSAEHIFNFFSRSSFKVAKLISGTVLHRPFALCFPALLIGLGYLIVEGT